Protein AF-A0A960F573-F1 (afdb_monomer)

Nearest PDB structures (foldseek):
  2ffm-assembly1_A  TM=6.853E-01  e=4.774E-02  Staphylococcus aureus subsp. aureus Mu50

Mean predicted aligned error: 16.48 Å

Solvent-accessible surface area (backbone atoms only — not comparable to full-atom values): 8176 Å² total; per-residue (Å²): 113,52,46,59,88,40,79,45,79,37,73,46,42,84,70,31,66,68,89,47,63,46,23,48,50,44,23,54,48,41,69,70,50,45,39,52,33,38,37,37,45,28,84,47,76,48,73,42,61,31,92,91,46,68,78,76,63,53,69,56,58,59,47,67,72,40,74,66,73,41,94,91,45,76,77,83,80,75,81,75,80,74,71,77,77,72,78,85,76,76,93,78,92,77,91,75,98,69,91,70,82,49,73,63,65,74,73,44,62,67,74,58,54,52,52,51,52,54,50,51,52,53,48,44,76,75,65,70,122

pLDDT: mean 81.36, std 17.57, range [32.22, 97.38]

Secondary structure (DSSP, 8-state):
--STT-EEEESSGGG--SS-HHHHHHHHHHHHSSEEEEEEETTEEEEEEPTT---TTHHHHHHHT-GGGSTTPPPP------------PPP------S-PPPHHHHHS-HHHHHHHHHHHHHHHHHH--

Structure (mmCIF, N/CA/C/O backbone):
data_AF-A0A960F573-F1
#
_entry.id   AF-A0A960F573-F1
#
loop_
_atom_site.group_PDB
_atom_site.id
_atom_site.type_symbol
_atom_site.label_atom_id
_atom_site.label_alt_id
_atom_site.label_comp_id
_atom_site.label_asym_id
_atom_site.label_entity_id
_atom_site.label_seq_id
_atom_site.pdbx_PDB_ins_code
_atom_site.Cartn_x
_atom_site.Cartn_y
_atom_site.Cartn_z
_atom_site.occupancy
_atom_site.B_iso_or_equiv
_atom_site.auth_seq_id
_atom_site.auth_comp_id
_atom_site.auth_asym_id
_atom_site.auth_atom_id
_atom_site.pdbx_PDB_model_num
ATOM 1 N N . ASN A 1 1 ? 8.121 -3.318 -7.098 1.00 70.00 1 ASN A N 1
ATOM 2 C CA . ASN A 1 1 ? 8.491 -2.446 -5.964 1.00 70.00 1 ASN A CA 1
ATOM 3 C C . ASN A 1 1 ? 7.384 -1.406 -5.821 1.00 70.00 1 ASN A C 1
ATOM 5 O O . ASN A 1 1 ? 6.978 -0.878 -6.851 1.00 70.00 1 ASN A O 1
ATOM 9 N N . LEU A 1 2 ? 6.833 -1.203 -4.617 1.00 83.12 2 LEU A N 1
ATOM 10 C CA . LEU A 1 2 ? 5.636 -0.373 -4.405 1.00 83.12 2 LEU A CA 1
ATOM 11 C C . LEU A 1 2 ? 5.914 1.125 -4.579 1.00 83.12 2 LEU A C 1
ATOM 13 O O . LEU A 1 2 ? 5.086 1.812 -5.174 1.00 83.12 2 LEU A O 1
ATOM 17 N N . THR A 1 3 ? 7.068 1.610 -4.111 1.00 88.00 3 THR A N 1
ATOM 18 C CA . THR A 1 3 ? 7.445 3.041 -4.164 1.00 88.00 3 THR A CA 1
ATOM 19 C C . THR A 1 3 ? 8.817 3.294 -4.804 1.00 88.00 3 THR A C 1
ATOM 21 O O . THR A 1 3 ? 9.261 4.437 -4.920 1.00 88.00 3 THR A O 1
ATOM 24 N N . GLY A 1 4 ? 9.523 2.245 -5.241 1.00 87.06 4 GLY A N 1
ATOM 25 C CA . GLY A 1 4 ? 10.882 2.375 -5.769 1.00 87.06 4 GLY A CA 1
ATOM 26 C C . GLY A 1 4 ? 11.868 2.711 -4.648 1.00 87.06 4 GLY A C 1
ATOM 27 O O . GLY A 1 4 ? 12.142 1.858 -3.804 1.00 87.06 4 GLY A O 1
ATOM 28 N N . MET A 1 5 ? 12.392 3.941 -4.660 1.00 86.31 5 MET A N 1
ATOM 29 C CA . MET A 1 5 ? 13.227 4.516 -3.589 1.00 86.31 5 MET A CA 1
ATOM 30 C C . MET A 1 5 ? 12.490 5.591 -2.769 1.00 86.31 5 MET A C 1
ATOM 32 O O . MET A 1 5 ? 13.091 6.227 -1.909 1.00 86.31 5 MET A O 1
ATOM 36 N N . GLY A 1 6 ? 11.209 5.840 -3.056 1.00 87.31 6 GLY A N 1
ATOM 37 C CA . GLY A 1 6 ? 10.418 6.858 -2.370 1.00 87.31 6 GLY A CA 1
ATOM 38 C C . GLY A 1 6 ? 9.887 6.387 -1.017 1.00 87.31 6 GLY A C 1
ATOM 39 O O . GLY A 1 6 ? 9.554 5.213 -0.846 1.00 87.31 6 GLY A O 1
ATOM 40 N N . HIS A 1 7 ? 9.765 7.326 -0.081 1.00 93.38 7 HIS A N 1
ATOM 41 C CA . HIS A 1 7 ? 8.973 7.168 1.135 1.00 93.38 7 HIS A CA 1
ATOM 42 C C . HIS A 1 7 ? 7.599 7.788 0.911 1.00 93.38 7 HIS A C 1
ATOM 44 O O . HIS A 1 7 ? 7.504 8.962 0.552 1.00 93.38 7 HIS A O 1
ATOM 50 N N . GLU A 1 8 ? 6.543 7.017 1.133 1.00 95.75 8 GLU A N 1
ATOM 51 C CA . GLU A 1 8 ? 5.170 7.503 1.027 1.00 95.75 8 GLU A CA 1
ATOM 52 C C . GLU A 1 8 ? 4.438 7.292 2.348 1.00 95.75 8 GLU A C 1
ATOM 54 O O . GLU A 1 8 ? 4.457 6.193 2.896 1.00 95.75 8 GLU A O 1
ATOM 59 N N . LEU A 1 9 ? 3.806 8.347 2.859 1.00 96.75 9 LEU A N 1
ATOM 60 C CA . LEU A 1 9 ? 3.051 8.344 4.108 1.00 96.75 9 LEU A CA 1
ATOM 61 C C . LEU A 1 9 ? 1.626 8.812 3.828 1.00 96.75 9 LEU A C 1
ATOM 63 O O . LEU A 1 9 ? 1.444 9.901 3.289 1.00 96.75 9 LEU A O 1
ATOM 67 N N . PHE A 1 10 ? 0.645 8.014 4.236 1.00 97.38 10 PHE A N 1
ATOM 68 C CA . PHE A 1 10 ? -0.774 8.291 4.054 1.00 97.38 10 PHE A CA 1
ATOM 69 C C . PHE A 1 10 ? -1.482 8.273 5.403 1.00 97.38 10 PHE A C 1
ATOM 71 O O . PHE A 1 10 ? -1.431 7.268 6.113 1.00 97.38 10 PHE A O 1
ATOM 78 N N . ARG A 1 11 ? -2.160 9.371 5.738 1.00 97.25 11 ARG A N 1
ATOM 79 C CA . ARG A 1 11 ? -3.000 9.496 6.943 1.00 97.25 11 ARG A CA 1
ATOM 80 C C . ARG A 1 11 ? -4.491 9.398 6.641 1.00 97.25 11 ARG A C 1
ATOM 82 O O . ARG A 1 11 ? -5.312 9.356 7.547 1.00 97.25 11 ARG A O 1
ATOM 89 N N . SER A 1 12 ? -4.857 9.401 5.363 1.00 96.69 12 SER A N 1
ATOM 90 C CA . SER A 1 12 ? -6.239 9.236 4.927 1.00 96.69 12 SER A CA 1
ATOM 91 C C . SER A 1 12 ? -6.314 8.670 3.511 1.00 96.69 12 SER A C 1
ATOM 93 O O . SER A 1 12 ? -5.404 8.847 2.699 1.00 96.69 12 SER A O 1
ATOM 95 N N . ALA A 1 13 ? -7.431 8.016 3.189 1.00 95.06 13 ALA A N 1
ATOM 96 C CA . ALA A 1 13 ? -7.698 7.515 1.842 1.00 95.06 13 ALA A CA 1
ATOM 97 C C . ALA A 1 13 ? -7.707 8.636 0.781 1.00 95.06 13 ALA A C 1
ATOM 99 O O . ALA A 1 13 ? -7.354 8.402 -0.373 1.00 95.06 13 ALA A O 1
ATOM 100 N N . ALA A 1 14 ? -8.052 9.867 1.178 1.00 95.62 14 ALA A N 1
ATOM 101 C CA . ALA A 1 14 ? -8.069 11.034 0.298 1.00 95.62 14 ALA A CA 1
ATOM 102 C C . ALA A 1 14 ? -6.664 11.466 -0.165 1.00 95.62 14 ALA A C 1
ATOM 104 O O . ALA A 1 14 ? -6.525 12.006 -1.260 1.00 95.62 14 ALA A O 1
ATOM 105 N N . GLU A 1 15 ? -5.619 11.196 0.625 1.00 96.19 15 GLU A N 1
ATOM 106 C CA . GLU A 1 15 ? -4.220 11.442 0.238 1.00 96.19 15 GLU A CA 1
ATOM 107 C C . GLU A 1 15 ? -3.713 10.408 -0.783 1.00 96.19 15 GLU A C 1
ATOM 109 O O . GLU A 1 15 ? -2.783 10.667 -1.551 1.00 96.19 15 GLU A O 1
ATOM 114 N N . ALA A 1 16 ? -4.340 9.232 -0.832 1.00 95.00 16 ALA A N 1
ATOM 115 C CA . ALA A 1 16 ? -3.955 8.111 -1.679 1.00 95.00 16 ALA A CA 1
ATOM 116 C C . ALA A 1 16 ? -4.506 8.244 -3.116 1.00 95.00 16 ALA A C 1
ATOM 118 O O . ALA A 1 16 ? -5.334 7.459 -3.592 1.00 95.00 16 ALA A O 1
ATOM 119 N N . ILE A 1 17 ? -4.020 9.266 -3.827 1.00 93.25 17 ILE A N 1
ATOM 120 C CA . ILE A 1 17 ? -4.502 9.664 -5.156 1.00 93.25 17 ILE A CA 1
ATOM 121 C C . ILE A 1 17 ? -3.805 8.879 -6.280 1.00 93.25 17 ILE A C 1
ATOM 123 O O . ILE A 1 17 ? -2.583 8.697 -6.300 1.00 93.25 17 ILE A O 1
ATOM 127 N N . GLY A 1 18 ? -4.599 8.494 -7.283 1.00 90.62 18 GLY A N 1
ATOM 128 C CA . GLY A 1 18 ? -4.123 7.925 -8.543 1.00 90.62 18 GLY A CA 1
ATOM 129 C C . GLY A 1 18 ? -4.003 6.393 -8.549 1.00 90.62 18 GLY A C 1
ATOM 130 O O . GLY A 1 18 ? -4.405 5.722 -7.597 1.00 90.62 18 GLY A O 1
ATOM 131 N N . PRO A 1 19 ? -3.478 5.819 -9.649 1.00 90.19 19 PRO A N 1
ATOM 132 C CA . PRO A 1 19 ? -3.460 4.372 -9.877 1.00 90.19 19 PRO A CA 1
ATOM 133 C C . PRO A 1 19 ? -2.196 3.668 -9.355 1.00 90.19 19 PRO A C 1
ATOM 135 O O . PRO A 1 19 ? -2.025 2.471 -9.580 1.00 90.19 19 PRO A O 1
ATOM 138 N N . ARG A 1 20 ? -1.279 4.392 -8.701 1.00 90.19 20 ARG A N 1
ATOM 139 C CA . ARG A 1 20 ? 0.002 3.835 -8.239 1.00 90.19 20 ARG A CA 1
ATOM 140 C C . ARG A 1 20 ? -0.245 2.702 -7.229 1.00 90.19 20 ARG A C 1
ATOM 142 O O . ARG A 1 20 ? -1.109 2.870 -6.367 1.00 90.19 20 ARG A O 1
ATOM 149 N N . PRO A 1 21 ? 0.513 1.589 -7.270 1.00 89.94 21 PRO A N 1
ATOM 150 C CA . PRO A 1 21 ? 0.296 0.456 -6.365 1.00 89.94 21 PRO A CA 1
ATOM 151 C C . PRO A 1 21 ? 0.296 0.837 -4.879 1.00 89.94 21 PRO A C 1
ATOM 153 O O . PRO A 1 21 ? -0.576 0.384 -4.144 1.00 89.94 21 PRO A O 1
ATOM 156 N N . ALA A 1 22 ? 1.211 1.720 -4.459 1.00 93.44 22 ALA A N 1
ATOM 157 C CA . ALA A 1 22 ? 1.266 2.247 -3.094 1.00 93.44 22 ALA A CA 1
ATOM 158 C C . ALA A 1 22 ? -0.023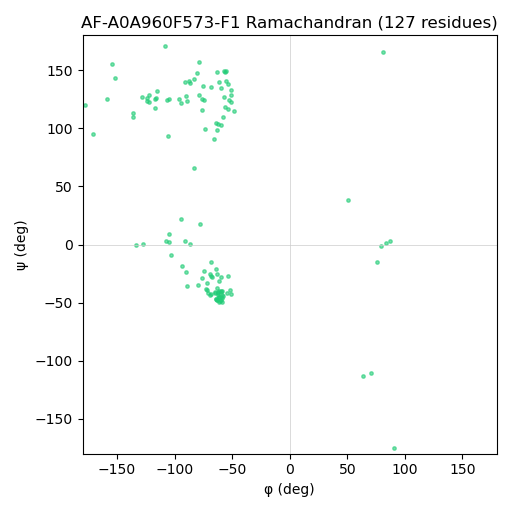 2.985 -2.692 1.00 93.44 22 ALA A C 1
ATOM 160 O O . ALA A 1 22 ? -0.597 2.689 -1.649 1.00 93.44 22 ALA A O 1
ATOM 161 N N . ALA A 1 23 ? -0.524 3.878 -3.554 1.00 94.69 23 ALA A N 1
ATOM 162 C CA . ALA A 1 23 ? -1.772 4.604 -3.320 1.00 94.69 23 ALA A CA 1
ATOM 163 C C . ALA A 1 23 ? -2.988 3.661 -3.294 1.00 94.69 23 ALA A C 1
ATOM 165 O O . ALA A 1 23 ? -3.852 3.785 -2.433 1.00 94.69 23 ALA A O 1
ATOM 166 N N . LYS A 1 24 ? -3.047 2.672 -4.195 1.00 93.06 24 LYS A N 1
ATOM 167 C CA . LYS A 1 24 ? -4.126 1.674 -4.190 1.00 93.06 24 LYS A CA 1
ATOM 168 C C . LYS A 1 24 ? -4.146 0.882 -2.879 1.00 93.06 24 LYS A C 1
ATOM 170 O O . LYS A 1 24 ? -5.204 0.778 -2.269 1.00 93.06 24 LYS A O 1
ATOM 175 N N . LEU A 1 25 ? -2.993 0.369 -2.444 1.00 93.19 25 LEU A N 1
ATOM 176 C CA . LEU A 1 25 ? -2.868 -0.378 -1.190 1.00 93.19 25 L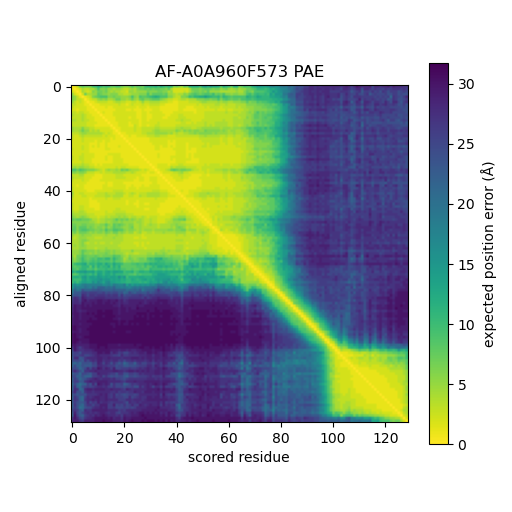EU A CA 1
ATOM 177 C C . LEU A 1 25 ? -3.239 0.483 0.024 1.00 93.19 25 LEU A C 1
ATOM 179 O O . LEU A 1 25 ? -4.042 0.055 0.847 1.00 93.19 25 LEU A O 1
ATOM 183 N N . ALA A 1 26 ? -2.679 1.694 0.122 1.00 95.38 26 ALA A N 1
ATOM 184 C CA . ALA A 1 26 ? -2.949 2.603 1.232 1.00 95.38 26 ALA A CA 1
ATOM 185 C C . ALA A 1 26 ? -4.439 2.944 1.330 1.00 95.38 26 ALA A C 1
ATOM 187 O O . ALA A 1 26 ? -5.005 2.883 2.418 1.00 95.38 26 ALA A O 1
ATOM 188 N N . ARG A 1 27 ? -5.094 3.219 0.194 1.00 95.12 27 ARG A N 1
ATOM 189 C CA . ARG A 1 27 ? -6.539 3.454 0.147 1.00 95.12 27 ARG A CA 1
ATOM 190 C C . ARG A 1 27 ? -7.323 2.252 0.667 1.00 95.12 27 ARG A C 1
ATOM 192 O O . ARG A 1 27 ? -8.148 2.426 1.551 1.00 95.12 27 ARG A O 1
ATOM 199 N N . THR A 1 28 ? -7.023 1.046 0.186 1.00 93.31 28 THR A N 1
ATOM 200 C CA . THR A 1 28 ? -7.703 -0.175 0.641 1.00 93.31 28 THR A CA 1
ATOM 201 C C . THR A 1 28 ? -7.572 -0.388 2.151 1.00 93.31 28 THR A C 1
ATOM 203 O O . THR A 1 28 ? -8.567 -0.692 2.800 1.00 93.31 28 THR A O 1
ATOM 206 N N . LEU A 1 29 ? -6.377 -0.205 2.720 1.00 93.94 29 LEU A N 1
ATOM 207 C CA . LEU A 1 29 ? -6.152 -0.386 4.159 1.00 93.94 29 LEU A CA 1
ATOM 208 C C . LEU A 1 29 ? -6.861 0.684 5.003 1.00 93.94 29 LEU A C 1
ATOM 210 O O . LEU A 1 29 ? -7.465 0.359 6.018 1.00 93.94 29 LEU A O 1
ATOM 214 N N . LEU A 1 30 ? -6.815 1.947 4.574 1.00 94.56 30 LEU A N 1
ATOM 215 C CA . LEU A 1 30 ? -7.436 3.060 5.300 1.00 94.56 30 LEU A CA 1
ATOM 216 C C . LEU A 1 30 ? -8.974 3.027 5.203 1.00 94.56 30 LEU A C 1
ATOM 218 O O . LEU A 1 30 ? -9.651 3.394 6.158 1.00 94.56 30 LEU A O 1
ATOM 222 N N . GLU A 1 31 ? -9.539 2.561 4.083 1.00 92.94 31 GLU A N 1
ATOM 223 C CA . GLU A 1 31 ? -10.993 2.398 3.900 1.00 92.94 31 GLU A CA 1
ATOM 224 C C . GLU A 1 31 ? -11.561 1.171 4.624 1.00 92.94 31 GLU A C 1
ATOM 226 O O . GLU A 1 31 ? -12.719 1.197 5.039 1.00 92.94 31 GLU A O 1
ATOM 231 N N . ALA A 1 32 ? -10.764 0.111 4.805 1.00 88.88 32 ALA A N 1
ATOM 232 C CA . ALA A 1 32 ? -11.169 -1.072 5.568 1.00 88.88 32 ALA A CA 1
ATOM 233 C C . ALA A 1 32 ? -11.428 -0.761 7.057 1.00 88.88 32 ALA A C 1
ATOM 235 O O . ALA A 1 32 ? -12.160 -1.496 7.720 1.00 88.88 32 ALA A O 1
ATOM 236 N N . GLY A 1 33 ? -10.871 0.346 7.563 1.00 84.31 33 GLY A N 1
ATOM 237 C CA . GLY A 1 33 ? -10.945 0.741 8.966 1.00 84.31 33 GLY A CA 1
ATOM 238 C C . GLY A 1 33 ? -9.919 0.011 9.839 1.00 84.31 33 GLY A C 1
ATOM 239 O O . GLY A 1 33 ? -9.290 -0.957 9.424 1.00 84.31 33 GLY A O 1
ATOM 240 N N . GLY A 1 34 ? -9.707 0.511 11.059 1.00 90.56 34 GLY A N 1
ATOM 241 C CA . GLY A 1 34 ? -8.739 -0.065 12.005 1.00 90.56 34 GLY A CA 1
ATOM 242 C C . GLY A 1 34 ? -7.274 0.309 11.747 1.00 90.56 34 GLY A C 1
ATOM 243 O O . GLY A 1 34 ? -6.409 -0.061 12.537 1.00 90.56 34 GLY A O 1
ATOM 244 N N . VAL A 1 35 ? -6.994 1.082 10.696 1.00 94.94 35 VAL A N 1
ATOM 245 C CA . VAL A 1 35 ? -5.671 1.622 10.361 1.00 94.94 35 VAL A CA 1
ATOM 246 C C . VAL A 1 35 ? -5.711 3.146 10.429 1.00 94.94 35 VAL A C 1
ATOM 248 O O . VAL A 1 35 ? -6.512 3.766 9.733 1.00 94.94 35 VAL A O 1
ATOM 251 N N . ASP A 1 36 ? -4.818 3.743 11.216 1.00 95.81 36 ASP A N 1
ATOM 252 C CA . ASP A 1 36 ? -4.686 5.198 11.341 1.00 95.81 36 ASP A CA 1
ATOM 253 C C . ASP A 1 36 ? -3.718 5.771 10.301 1.00 95.81 36 ASP A C 1
ATOM 255 O O . ASP A 1 36 ? -3.888 6.891 9.819 1.00 95.81 36 ASP A O 1
ATOM 259 N N . THR A 1 37 ? -2.648 5.046 9.966 1.00 97.19 37 THR A N 1
ATOM 260 C CA . THR A 1 37 ? -1.612 5.540 9.049 1.00 97.19 37 THR A CA 1
ATOM 261 C C . THR A 1 37 ? -0.922 4.394 8.313 1.00 97.19 37 THR A C 1
ATOM 263 O O . THR A 1 37 ? -0.660 3.334 8.880 1.00 97.19 37 THR A O 1
ATOM 266 N N . VAL A 1 38 ? -0.578 4.621 7.042 1.00 96.81 38 VAL A N 1
ATOM 267 C CA . VAL A 1 38 ? 0.193 3.683 6.213 1.00 96.81 38 VAL A CA 1
ATOM 268 C C . VAL A 1 38 ? 1.459 4.370 5.717 1.00 96.81 38 VAL A C 1
ATOM 270 O O . VAL A 1 38 ? 1.393 5.388 5.030 1.00 96.81 38 VAL A O 1
ATOM 273 N N . HIS A 1 39 ? 2.618 3.796 6.030 1.00 97.19 39 HIS A N 1
ATOM 274 C CA . HIS A 1 39 ? 3.915 4.224 5.513 1.00 97.19 39 HIS A CA 1
ATOM 275 C C . HIS A 1 39 ? 4.519 3.124 4.641 1.00 97.19 39 HIS A C 1
ATOM 277 O O . HIS A 1 39 ? 4.552 1.958 5.032 1.00 97.19 39 HIS A O 1
ATOM 283 N N . ILE A 1 40 ? 4.998 3.486 3.453 1.00 95.81 40 ILE A N 1
ATOM 284 C CA . ILE A 1 40 ? 5.550 2.542 2.483 1.00 95.81 40 ILE A CA 1
ATOM 285 C C . ILE A 1 40 ? 6.925 3.024 2.033 1.00 95.81 40 ILE A C 1
ATOM 287 O O . ILE A 1 40 ? 7.084 4.153 1.564 1.00 95.81 40 ILE A O 1
ATOM 291 N N . TYR A 1 41 ? 7.911 2.135 2.147 1.00 94.38 41 TYR A N 1
ATOM 292 C CA . TYR A 1 41 ? 9.260 2.333 1.632 1.00 94.38 41 TYR A CA 1
ATOM 293 C C . TYR A 1 41 ? 9.752 1.066 0.933 1.00 94.38 41 TYR A C 1
ATOM 295 O O . TYR A 1 41 ? 9.954 0.015 1.549 1.00 94.38 41 TYR A O 1
ATOM 303 N N . GLY A 1 42 ? 9.936 1.150 -0.383 1.00 91.25 42 GLY A N 1
ATOM 304 C CA . GLY A 1 42 ? 10.310 0.008 -1.202 1.00 91.25 42 GLY A CA 1
ATOM 305 C C . GLY A 1 42 ? 9.218 -1.067 -1.187 1.00 91.25 42 GLY A C 1
ATOM 306 O O . GLY A 1 42 ? 8.112 -0.861 -1.684 1.00 91.25 42 GLY A O 1
ATOM 307 N N . ASN A 1 43 ? 9.531 -2.224 -0.601 1.00 89.44 43 ASN A N 1
ATOM 308 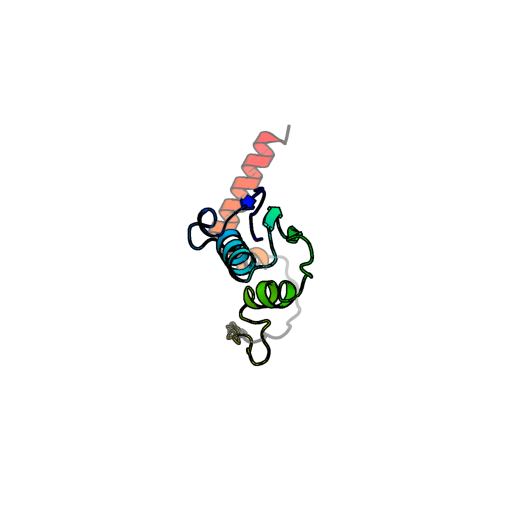C CA . ASN A 1 43 ? 8.574 -3.316 -0.375 1.00 89.44 43 ASN A CA 1
ATOM 309 C C . ASN A 1 43 ? 8.122 -3.421 1.094 1.00 89.44 43 ASN A C 1
ATOM 311 O O . ASN A 1 43 ? 7.380 -4.339 1.434 1.00 89.44 43 ASN A O 1
ATOM 315 N N . MET A 1 44 ? 8.588 -2.527 1.969 1.00 92.38 44 MET A N 1
ATOM 316 C CA . MET A 1 44 ? 8.227 -2.523 3.381 1.00 92.38 44 MET A CA 1
ATOM 317 C C . MET A 1 44 ? 6.990 -1.657 3.594 1.00 92.38 44 MET A C 1
ATOM 319 O O . MET A 1 44 ? 6.950 -0.504 3.161 1.00 92.38 44 MET A O 1
ATOM 323 N N . ILE A 1 45 ? 5.994 -2.231 4.262 1.00 93.81 45 ILE A N 1
ATOM 324 C CA . ILE A 1 45 ? 4.737 -1.570 4.604 1.00 93.81 45 ILE A CA 1
ATOM 325 C C . ILE A 1 45 ? 4.664 -1.527 6.127 1.00 93.81 45 ILE A C 1
ATOM 327 O O . ILE A 1 45 ? 4.652 -2.569 6.782 1.00 93.81 45 ILE A O 1
ATOM 331 N N . THR A 1 46 ? 4.636 -0.325 6.687 1.00 95.31 46 THR A N 1
ATOM 332 C CA . THR A 1 46 ? 4.401 -0.090 8.110 1.00 95.31 46 THR A CA 1
ATOM 333 C C . THR A 1 46 ? 2.987 0.441 8.273 1.00 95.31 46 THR A C 1
ATOM 335 O O . THR A 1 46 ? 2.612 1.426 7.637 1.00 95.31 46 THR A O 1
ATOM 338 N N . VAL A 1 47 ? 2.209 -0.228 9.115 1.00 95.44 47 VAL A N 1
ATOM 339 C CA . VAL A 1 47 ? 0.815 0.109 9.391 1.00 95.44 47 VAL A CA 1
ATOM 340 C C .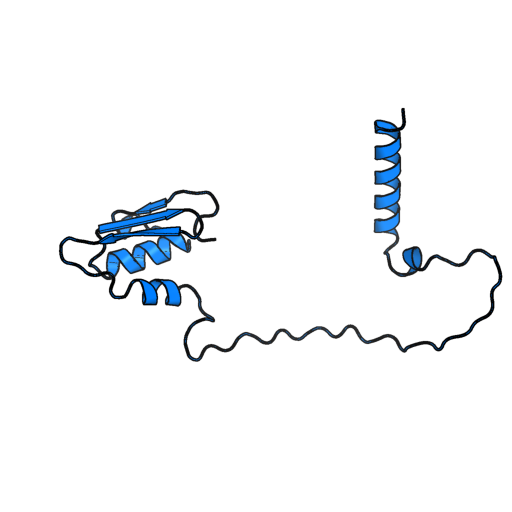 VAL A 1 47 ? 0.714 0.504 10.854 1.00 95.44 47 VAL A C 1
ATOM 342 O O . VAL A 1 47 ? 1.151 -0.256 11.717 1.00 95.44 47 VAL A O 1
ATOM 345 N N . ASP A 1 48 ? 0.160 1.683 11.112 1.00 95.94 48 ASP A N 1
ATOM 346 C CA . ASP A 1 48 ? -0.242 2.091 12.452 1.00 95.94 48 ASP A CA 1
ATOM 347 C C . ASP A 1 48 ? -1.720 1.754 12.641 1.00 95.94 48 ASP A C 1
ATOM 349 O O . ASP A 1 48 ? -2.561 2.165 11.836 1.00 95.94 48 ASP A O 1
ATOM 353 N N . LEU A 1 49 ? -2.021 0.948 13.655 1.00 95.75 49 LEU A N 1
ATOM 354 C CA . LEU A 1 49 ? -3.373 0.468 13.917 1.00 95.75 49 LEU A CA 1
ATOM 355 C C . LEU A 1 49 ? -4.092 1.429 14.856 1.00 95.75 49 LEU A C 1
ATOM 357 O O . LEU A 1 49 ? -3.535 1.869 15.862 1.00 95.75 49 LEU A O 1
ATOM 361 N N . ALA A 1 50 ? -5.366 1.669 14.569 1.00 94.00 50 ALA A N 1
ATOM 362 C CA . ALA A 1 50 ? -6.233 2.418 15.459 1.00 94.00 50 ALA A CA 1
ATOM 363 C C . ALA A 1 50 ? -6.288 1.758 16.842 1.00 94.00 50 ALA A C 1
ATOM 365 O O . ALA A 1 50 ? -6.203 0.535 16.995 1.00 94.00 50 ALA A O 1
ATOM 366 N N . LYS A 1 51 ? -6.473 2.567 17.887 1.00 94.44 51 LYS A N 1
ATOM 367 C CA . LYS A 1 51 ? -6.510 2.065 19.265 1.00 94.44 51 LYS A CA 1
ATOM 368 C C . LYS A 1 51 ? -7.577 0.976 19.438 1.00 94.44 51 LYS A C 1
ATOM 370 O O . LYS A 1 51 ? -8.770 1.244 19.328 1.00 94.44 51 LYS A O 1
ATOM 375 N N . GLY A 1 52 ? -7.136 -0.225 19.811 1.00 93.19 52 GLY A N 1
ATOM 376 C CA . GLY A 1 52 ? -8.014 -1.375 20.045 1.00 93.19 52 GLY A CA 1
ATOM 377 C C . GLY A 1 52 ? -8.385 -2.160 18.784 1.00 93.19 52 GLY A C 1
ATOM 378 O O . GLY A 1 52 ? -9.127 -3.131 18.900 1.00 93.19 52 GLY A O 1
ATOM 379 N N . ALA A 1 53 ? -7.872 -1.771 17.614 1.00 92.25 53 ALA A N 1
ATOM 380 C CA . ALA A 1 53 ? -7.937 -2.579 16.406 1.00 92.25 53 ALA A CA 1
ATOM 381 C C . ALA A 1 53 ? -6.867 -3.680 16.422 1.00 92.25 53 ALA A C 1
ATOM 383 O O . ALA A 1 53 ? -5.834 -3.568 17.090 1.00 92.25 53 ALA A O 1
ATOM 384 N N . ASP A 1 54 ? -7.118 -4.739 15.659 1.00 88.88 54 ASP A N 1
ATOM 385 C CA . ASP A 1 54 ? -6.129 -5.759 15.334 1.00 88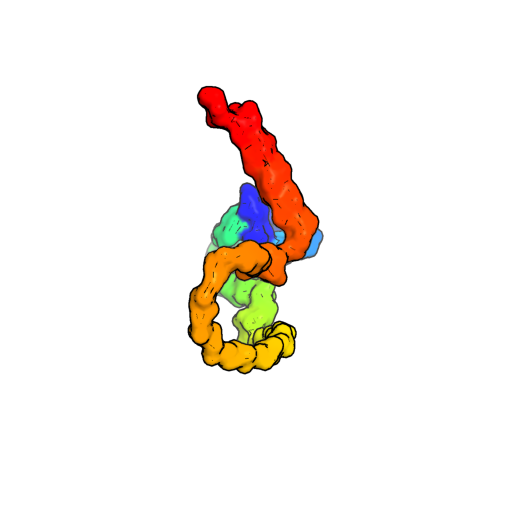.88 54 ASP A CA 1
ATOM 386 C C . ASP A 1 54 ? -5.694 -5.645 13.864 1.00 88.88 54 ASP A C 1
ATOM 388 O O . ASP A 1 54 ? -6.245 -4.872 13.082 1.00 88.88 54 ASP A O 1
ATOM 392 N N . GLY A 1 55 ? -4.654 -6.391 13.491 1.00 84.88 55 GLY A N 1
ATOM 393 C CA . GLY A 1 55 ? -4.130 -6.411 12.122 1.00 84.88 55 GLY A CA 1
ATOM 394 C C . GLY A 1 55 ? -4.952 -7.257 11.140 1.00 84.88 55 GLY A C 1
ATOM 395 O O . GLY A 1 55 ? -4.420 -7.661 10.102 1.00 84.88 55 GLY A O 1
ATOM 396 N N . GLY A 1 56 ? -6.201 -7.598 11.470 1.00 86.88 56 GLY A N 1
ATOM 397 C CA . GLY A 1 56 ? -7.087 -8.395 10.631 1.00 86.88 56 GLY A CA 1
ATOM 398 C C . GLY A 1 56 ? -7.271 -7.788 9.238 1.00 86.88 56 GLY A C 1
ATOM 399 O O . GLY A 1 56 ? -7.335 -6.575 9.064 1.00 86.88 56 GLY A O 1
ATOM 400 N N . GLY A 1 57 ? -7.304 -8.633 8.205 1.00 82.81 57 GLY A N 1
ATOM 401 C CA . GLY A 1 57 ? -7.526 -8.208 6.815 1.00 82.81 57 GLY A CA 1
ATOM 402 C C . GLY A 1 57 ? -6.331 -7.546 6.111 1.00 82.81 57 GLY A C 1
ATOM 403 O O . GLY A 1 57 ? -6.309 -7.512 4.880 1.00 82.81 57 GLY A O 1
ATOM 404 N N . VAL A 1 58 ? -5.286 -7.109 6.831 1.00 88.06 58 VAL A N 1
ATOM 405 C CA . VAL A 1 58 ? -4.081 -6.502 6.221 1.00 88.06 58 VAL A CA 1
ATOM 406 C C . VAL A 1 58 ? -3.392 -7.476 5.262 1.00 88.06 58 VAL A C 1
ATOM 408 O O . VAL A 1 58 ? -3.035 -7.114 4.139 1.00 88.06 58 VAL A O 1
ATOM 411 N N . ALA A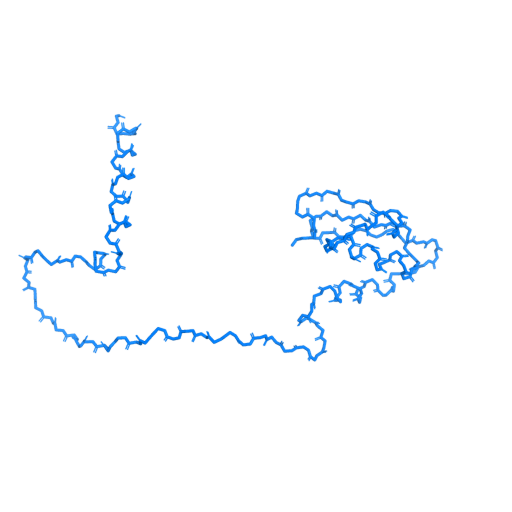 1 59 ? -3.234 -8.734 5.677 1.00 86.12 59 ALA A N 1
ATOM 412 C CA . ALA A 1 59 ? -2.605 -9.764 4.853 1.00 86.12 59 ALA A CA 1
ATOM 413 C C . ALA A 1 59 ? -3.406 -10.053 3.572 1.00 86.12 59 ALA A C 1
ATOM 415 O O . ALA A 1 59 ? -2.820 -10.257 2.507 1.00 86.12 59 ALA A O 1
ATOM 416 N N . ASP A 1 60 ? -4.735 -10.036 3.665 1.00 85.56 60 ASP A N 1
ATOM 417 C CA . ASP A 1 60 ? -5.617 -10.290 2.529 1.00 85.56 60 ASP A CA 1
ATOM 418 C C . ASP A 1 60 ? -5.578 -9.124 1.533 1.00 85.56 60 ASP A C 1
ATOM 420 O O . ASP A 1 60 ? -5.433 -9.357 0.334 1.00 85.56 60 ASP A O 1
ATOM 424 N N . ALA A 1 61 ? -5.570 -7.876 2.016 1.00 86.12 61 ALA A N 1
ATOM 425 C CA . ALA A 1 61 ? -5.415 -6.687 1.177 1.00 86.12 61 ALA A CA 1
ATOM 426 C C . ALA A 1 61 ? -4.083 -6.676 0.400 1.00 86.12 61 ALA A C 1
ATOM 428 O O . ALA A 1 61 ? -4.047 -6.316 -0.778 1.00 86.12 61 ALA A O 1
ATOM 429 N N . ILE A 1 62 ? -2.984 -7.107 1.034 1.00 86.06 62 ILE A N 1
ATOM 430 C CA . ILE A 1 62 ? -1.676 -7.226 0.372 1.00 86.06 62 ILE A CA 1
ATOM 431 C C . ILE A 1 62 ? -1.691 -8.358 -0.660 1.00 86.06 62 ILE A C 1
ATOM 433 O O . ILE A 1 62 ? -1.188 -8.173 -1.770 1.00 86.06 62 ILE A O 1
ATOM 437 N N . ARG A 1 63 ? -2.278 -9.517 -0.329 1.00 83.56 63 ARG A N 1
ATOM 438 C CA . ARG A 1 63 ? -2.413 -10.644 -1.268 1.00 83.56 63 ARG A CA 1
ATOM 439 C C . ARG A 1 63 ? -3.200 -10.230 -2.507 1.00 83.56 63 ARG A C 1
ATOM 441 O O . ARG A 1 63 ? -2.817 -10.562 -3.625 1.00 83.56 63 ARG A O 1
ATOM 448 N N . ASP A 1 64 ? -4.240 -9.433 -2.308 1.00 82.00 64 ASP A N 1
ATOM 449 C CA . ASP A 1 64 ? -5.122 -8.961 -3.365 1.00 82.00 64 ASP A CA 1
ATOM 450 C C . ASP A 1 64 ? -4.481 -7.977 -4.346 1.00 82.00 64 ASP A C 1
ATOM 452 O O . ASP A 1 64 ? -4.998 -7.786 -5.452 1.00 82.00 64 ASP A O 1
ATOM 456 N N . LEU A 1 65 ? -3.324 -7.412 -3.996 1.00 80.75 65 LEU A N 1
ATOM 457 C CA . LEU A 1 65 ? -2.506 -6.633 -4.919 1.00 80.75 65 LEU A CA 1
ATOM 458 C C . LEU A 1 65 ? -1.871 -7.502 -6.019 1.00 80.75 65 LEU A C 1
ATOM 460 O O . LEU A 1 65 ? -1.574 -6.997 -7.102 1.00 80.75 65 LEU A O 1
ATOM 464 N N . TYR A 1 66 ? -1.665 -8.795 -5.757 1.00 76.88 66 TYR A N 1
ATOM 465 C CA . TYR A 1 66 ? -0.961 -9.713 -6.644 1.00 76.88 66 TYR A CA 1
ATOM 466 C C . TYR A 1 66 ? -1.939 -10.667 -7.334 1.00 76.88 66 TYR A C 1
ATOM 468 O O . TYR A 1 66 ? -2.264 -11.738 -6.827 1.00 76.88 66 TYR A O 1
ATOM 476 N N . GLN A 1 67 ? -2.380 -10.282 -8.536 1.00 72.25 67 GLN A N 1
ATOM 477 C CA . GLN A 1 67 ? -3.464 -10.955 -9.263 1.00 72.25 67 GLN A CA 1
ATOM 478 C C . GLN A 1 67 ? -3.290 -12.478 -9.405 1.00 72.25 67 GLN A C 1
ATOM 480 O O . GLN A 1 67 ? -4.261 -13.202 -9.248 1.00 72.25 67 GLN A O 1
ATOM 485 N N . TYR A 1 68 ? -2.069 -12.970 -9.641 1.00 74.75 68 TYR A N 1
ATOM 486 C CA . TYR A 1 68 ? -1.791 -14.397 -9.873 1.00 74.75 68 TYR A CA 1
ATOM 487 C C . TYR A 1 68 ? -1.558 -15.221 -8.601 1.00 74.75 68 TYR A C 1
ATOM 489 O O . TYR A 1 68 ? -1.313 -16.416 -8.682 1.00 74.75 68 TYR A O 1
ATOM 497 N N . TRP A 1 69 ? -1.628 -14.596 -7.425 1.00 71.31 69 TRP A N 1
ATOM 498 C CA . TRP A 1 69 ? -1.414 -15.258 -6.134 1.00 71.31 69 TRP A CA 1
ATOM 499 C C . TRP A 1 69 ? -2.722 -15.503 -5.376 1.00 71.31 69 TRP A C 1
ATOM 501 O O . TRP A 1 69 ? -2.714 -15.890 -4.205 1.00 71.31 69 TRP A O 1
ATOM 511 N N . LYS A 1 70 ? -3.859 -15.276 -6.041 1.00 72.19 70 LYS A N 1
ATOM 512 C CA . LYS A 1 70 ? -5.176 -15.625 -5.516 1.00 72.19 70 LYS A CA 1
ATOM 513 C C . LYS A 1 70 ? -5.480 -17.102 -5.784 1.00 72.19 70 LYS A C 1
ATOM 515 O O . LYS A 1 70 ? -5.160 -17.593 -6.868 1.00 72.19 70 LYS A O 1
ATOM 520 N N . PRO A 1 71 ? -6.135 -17.807 -4.845 1.00 79.25 71 PRO A N 1
ATOM 521 C CA . PRO A 1 71 ? -6.648 -19.146 -5.107 1.00 79.25 71 PRO A CA 1
ATOM 522 C C . PRO A 1 71 ? -7.496 -19.169 -6.388 1.00 79.25 71 PRO A C 1
ATOM 524 O O . PRO A 1 71 ? -8.394 -18.344 -6.545 1.00 79.25 71 PRO A O 1
ATOM 527 N N . GLY A 1 72 ? -7.199 -20.099 -7.300 1.00 82.25 72 GLY A N 1
ATOM 528 C CA . GLY A 1 72 ? -7.927 -20.261 -8.564 1.00 82.25 72 GLY A CA 1
ATOM 529 C C . GLY A 1 72 ? -7.433 -19.413 -9.743 1.00 82.25 72 GLY A C 1
ATOM 530 O O . GLY A 1 72 ? -8.040 -19.481 -10.806 1.00 82.25 72 GLY A O 1
ATOM 531 N N . MET A 1 73 ? -6.354 -18.636 -9.594 1.00 80.19 73 MET A N 1
ATOM 532 C CA . MET A 1 73 ? -5.708 -17.963 -10.728 1.00 80.19 73 MET A CA 1
ATOM 533 C C . MET A 1 73 ? -4.627 -18.847 -11.355 1.00 80.19 73 MET A C 1
ATOM 535 O O . MET A 1 73 ? -3.680 -19.246 -10.681 1.00 80.19 73 MET A O 1
ATOM 539 N N . GLU A 1 74 ? -4.754 -19.118 -12.654 1.00 80.50 74 GLU A N 1
ATOM 540 C CA . GLU A 1 74 ? -3.720 -19.788 -13.446 1.00 80.50 74 GLU A CA 1
ATOM 541 C C . GLU A 1 74 ? -2.718 -18.768 -14.002 1.00 80.50 74 GLU A C 1
ATOM 543 O O . GLU A 1 74 ? -3.079 -17.659 -14.411 1.00 80.50 74 GLU A O 1
ATOM 548 N N . LEU A 1 75 ? -1.436 -19.142 -14.000 1.00 79.06 75 LEU A N 1
ATOM 549 C CA . LEU A 1 75 ? -0.397 -18.354 -14.653 1.00 79.06 75 LEU A CA 1
ATOM 550 C C . LEU A 1 75 ? -0.606 -18.425 -16.173 1.00 79.06 75 LEU A C 1
ATOM 552 O O . LEU A 1 75 ? -0.816 -19.523 -16.692 1.00 79.06 75 LEU A O 1
ATOM 556 N N . PRO A 1 76 ? -0.511 -17.300 -16.904 1.00 78.06 76 PRO A N 1
ATOM 557 C CA . PRO A 1 76 ? -0.522 -17.337 -18.356 1.00 78.06 76 PRO A CA 1
ATOM 558 C C . PRO A 1 76 ? 0.618 -18.231 -18.838 1.00 78.06 76 PRO A C 1
ATOM 560 O O . PRO A 1 76 ? 1.771 -18.038 -18.445 1.00 78.06 76 PRO A O 1
ATOM 563 N N . VAL A 1 77 ? 0.296 -19.206 -19.684 1.00 79.56 77 VAL A N 1
ATOM 564 C CA . VAL A 1 77 ? 1.310 -20.001 -20.372 1.00 79.56 77 VAL A CA 1
ATOM 565 C C . VAL A 1 77 ? 1.864 -19.123 -21.485 1.00 79.56 77 VAL A C 1
ATOM 567 O O . VAL A 1 77 ? 1.128 -18.710 -22.380 1.00 79.56 77 VAL A O 1
ATOM 570 N N . PHE A 1 78 ? 3.142 -18.776 -21.401 1.00 70.94 78 PHE A N 1
ATOM 571 C CA . PHE A 1 78 ? 3.822 -18.150 -22.524 1.00 70.94 78 PHE A CA 1
ATOM 572 C C . PHE A 1 78 ? 4.110 -19.256 -23.539 1.00 70.94 78 PHE A C 1
ATOM 574 O O . PHE A 1 78 ? 4.695 -20.276 -23.178 1.00 70.94 78 PHE A O 1
ATOM 581 N N . GLU A 1 79 ? 3.670 -19.088 -24.786 1.00 73.94 79 GLU A N 1
ATOM 582 C CA . GLU A 1 79 ? 4.159 -19.934 -25.873 1.00 73.94 79 GLU A CA 1
ATOM 583 C C . GLU A 1 79 ? 5.656 -19.658 -26.011 1.00 73.94 79 GLU A C 1
ATOM 585 O O . GLU A 1 79 ? 6.064 -18.595 -26.488 1.00 73.94 79 GLU A O 1
ATOM 590 N N . ASP A 1 80 ? 6.481 -20.594 -25.541 1.00 66.25 80 ASP A N 1
ATOM 591 C CA . ASP A 1 80 ? 7.895 -20.605 -25.877 1.00 66.25 80 ASP A CA 1
ATOM 592 C C . ASP A 1 80 ? 7.970 -20.675 -27.400 1.00 66.25 80 ASP A C 1
ATOM 594 O O . ASP A 1 80 ? 7.607 -21.683 -28.012 1.00 66.25 80 ASP A O 1
ATOM 598 N N . VAL A 1 81 ? 8.397 -19.580 -28.028 1.00 60.66 81 VAL A N 1
ATOM 599 C CA . VAL A 1 81 ? 8.681 -19.564 -29.458 1.00 60.66 81 VAL A CA 1
ATOM 600 C C . VAL A 1 81 ? 9.878 -20.490 -29.643 1.00 60.66 81 VAL A C 1
ATOM 602 O O . VAL A 1 81 ? 11.029 -20.085 -29.476 1.00 60.66 81 VAL A O 1
ATOM 605 N N . VAL A 1 82 ? 9.608 -21.771 -29.897 1.00 60.22 82 VAL A N 1
ATOM 606 C CA . VAL A 1 82 ? 10.626 -22.749 -30.257 1.00 60.22 82 VAL A CA 1
ATOM 607 C C . VAL A 1 82 ? 11.196 -22.252 -31.575 1.00 60.22 82 VAL A C 1
ATOM 609 O O . VAL A 1 82 ? 10.584 -22.417 -32.627 1.00 60.22 82 VAL A O 1
ATOM 612 N N . ALA A 1 83 ? 12.339 -21.567 -31.515 1.00 61.06 83 ALA A N 1
ATOM 613 C CA . ALA A 1 83 ? 13.120 -21.291 -32.704 1.00 61.06 83 ALA A CA 1
ATOM 614 C C . ALA A 1 83 ? 13.359 -22.645 -33.369 1.00 61.06 83 ALA A C 1
ATOM 616 O O . ALA A 1 83 ? 13.933 -23.538 -32.742 1.00 61.06 83 ALA A O 1
ATOM 617 N N . GLU A 1 84 ? 12.833 -22.808 -34.582 1.00 50.09 84 GLU A N 1
ATOM 618 C CA . GLU A 1 84 ? 12.921 -24.054 -35.326 1.00 50.09 84 GLU A CA 1
ATOM 619 C C . GLU A 1 84 ? 14.367 -24.545 -35.293 1.00 50.09 84 GLU A C 1
ATOM 621 O O . GLU A 1 84 ? 15.287 -23.855 -35.743 1.00 50.09 84 GLU A O 1
ATOM 626 N N . ALA A 1 85 ? 14.570 -25.695 -34.649 1.00 52.09 85 ALA A N 1
ATOM 627 C CA . ALA A 1 85 ? 15.881 -26.287 -34.499 1.00 52.09 85 ALA A CA 1
ATOM 628 C C . ALA A 1 85 ? 16.404 -26.601 -35.900 1.00 52.09 85 ALA A C 1
ATOM 630 O O . ALA A 1 85 ? 15.967 -27.559 -36.539 1.00 52.09 85 ALA A O 1
ATOM 631 N N . ALA A 1 86 ? 17.331 -25.769 -36.382 1.00 53.41 86 ALA A N 1
ATOM 632 C CA . ALA A 1 86 ? 18.084 -26.054 -37.588 1.00 53.41 86 ALA A CA 1
ATOM 633 C C . ALA A 1 86 ? 18.675 -27.470 -37.460 1.00 53.41 86 ALA A C 1
ATOM 635 O O . ALA A 1 86 ? 19.202 -27.814 -36.393 1.00 53.41 86 ALA A O 1
ATOM 636 N N . PRO A 1 87 ? 18.558 -28.313 -38.500 1.00 40.16 87 PRO A N 1
ATOM 637 C CA . PRO A 1 87 ? 18.896 -29.720 -38.390 1.00 40.16 87 PRO A CA 1
ATOM 638 C C . PRO A 1 87 ? 20.363 -29.871 -37.988 1.00 40.16 87 PRO A C 1
ATOM 640 O O . PRO A 1 87 ? 21.247 -29.201 -38.527 1.00 40.16 87 PRO A O 1
ATOM 643 N N . ALA A 1 88 ? 20.608 -30.760 -37.026 1.00 49.22 88 ALA A N 1
ATOM 644 C CA . ALA A 1 88 ? 21.944 -31.141 -36.603 1.00 49.22 88 ALA A CA 1
ATOM 645 C C . ALA A 1 88 ? 22.706 -31.730 -37.800 1.00 49.22 88 ALA A C 1
ATOM 647 O O . ALA A 1 88 ? 22.469 -32.868 -38.207 1.00 49.22 88 ALA A O 1
ATOM 648 N N . ALA A 1 89 ? 23.609 -30.941 -38.382 1.00 41.44 89 ALA A N 1
ATOM 649 C CA . ALA A 1 89 ? 24.562 -31.439 -39.358 1.00 41.44 89 ALA A CA 1
ATOM 650 C C . ALA A 1 89 ? 25.640 -32.247 -38.625 1.00 41.44 89 ALA A C 1
ATOM 652 O O . ALA A 1 89 ? 26.256 -31.779 -37.667 1.00 41.44 89 ALA A O 1
ATOM 653 N N . ALA A 1 90 ? 25.794 -33.489 -39.074 1.00 40.31 90 ALA A N 1
ATOM 654 C CA . ALA A 1 90 ? 26.675 -34.501 -38.524 1.00 40.31 90 ALA A CA 1
ATOM 655 C C . ALA A 1 90 ? 28.145 -34.060 -38.441 1.00 40.31 90 ALA A C 1
ATOM 657 O O . ALA A 1 90 ? 28.656 -33.314 -39.274 1.00 40.31 90 ALA A O 1
ATOM 658 N N . SER A 1 91 ? 28.816 -34.607 -37.430 1.00 43.72 91 SER A N 1
ATOM 659 C CA . SER A 1 91 ? 30.257 -34.576 -37.209 1.00 43.72 91 SER A CA 1
ATOM 660 C C . SER A 1 91 ? 31.046 -35.063 -38.430 1.00 43.72 91 SER A C 1
ATOM 662 O O . SER A 1 91 ? 30.873 -36.205 -38.856 1.00 43.72 91 SER A O 1
ATOM 664 N N . GLY A 1 92 ? 31.962 -34.227 -38.918 1.00 32.22 92 GLY A N 1
ATOM 665 C CA . GLY A 1 92 ? 33.033 -34.599 -39.839 1.00 32.22 92 GLY A CA 1
ATOM 666 C C . GLY A 1 92 ? 34.341 -33.956 -39.386 1.00 32.22 92 GLY A C 1
ATOM 667 O O . GLY A 1 92 ? 34.479 -32.736 -39.428 1.00 32.22 92 GLY A O 1
ATOM 668 N N . ASP A 1 93 ? 35.258 -34.787 -38.899 1.00 40.22 93 ASP A N 1
ATOM 669 C CA . ASP A 1 93 ? 36.653 -34.451 -38.622 1.00 40.22 93 ASP A CA 1
ATOM 670 C C . ASP A 1 93 ? 37.458 -34.442 -39.930 1.00 40.22 93 ASP A C 1
ATOM 672 O O . ASP A 1 93 ? 37.398 -35.410 -40.685 1.00 40.22 93 ASP A O 1
ATOM 676 N N . SER A 1 94 ? 38.200 -33.360 -40.175 1.00 36.72 94 SER A N 1
ATOM 677 C CA . SER A 1 94 ? 39.547 -33.380 -40.764 1.00 36.72 94 SER A CA 1
ATOM 678 C C . SER A 1 94 ? 40.072 -31.945 -40.833 1.00 36.72 94 SER A C 1
ATOM 680 O O . SER A 1 94 ? 39.455 -31.082 -41.463 1.00 36.72 94 SER A O 1
ATOM 682 N N . GLY A 1 95 ? 41.191 -31.686 -40.160 1.00 44.31 95 GLY A N 1
ATOM 683 C CA . GLY A 1 95 ? 41.840 -30.379 -40.141 1.00 44.31 95 GLY A CA 1
ATOM 684 C C . GLY A 1 95 ? 42.345 -29.924 -41.511 1.00 44.31 95 GLY A C 1
ATOM 685 O O . GLY A 1 95 ? 42.781 -30.736 -42.313 1.00 44.31 95 GLY A O 1
ATOM 686 N N . GLU A 1 96 ? 42.323 -28.608 -41.721 1.00 32.28 96 GLU A N 1
ATOM 687 C CA . GLU A 1 96 ? 43.217 -27.886 -42.626 1.00 32.28 96 GLU A CA 1
ATOM 688 C C . GLU A 1 96 ? 43.234 -26.412 -42.170 1.00 32.28 96 GLU A C 1
ATOM 690 O O . GLU A 1 96 ? 42.190 -25.777 -41.992 1.00 32.28 96 GLU A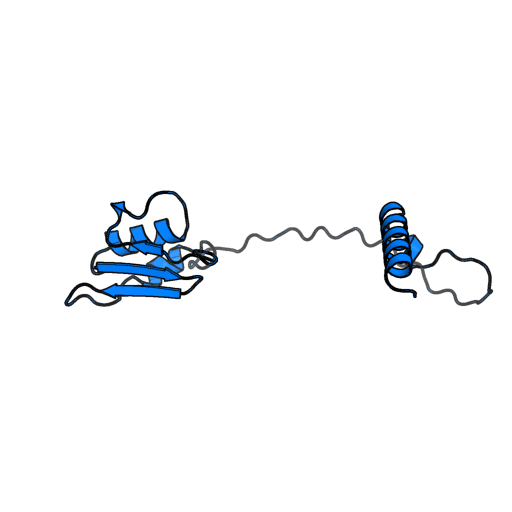 O 1
ATOM 695 N N . ALA A 1 97 ? 44.420 -25.865 -41.903 1.00 45.78 97 ALA A N 1
ATOM 696 C CA . ALA A 1 97 ? 44.595 -24.477 -41.494 1.00 45.78 97 ALA A CA 1
ATOM 697 C C . ALA A 1 97 ? 44.374 -23.543 -42.696 1.00 45.78 97 ALA A C 1
ATOM 699 O O . ALA A 1 97 ? 45.270 -23.348 -43.513 1.00 45.78 97 ALA A O 1
ATOM 700 N N . GLY A 1 98 ? 43.183 -22.948 -42.791 1.00 35.97 98 GLY A N 1
ATOM 701 C CA . GLY A 1 98 ? 42.854 -21.974 -43.832 1.00 35.97 98 GLY A CA 1
ATOM 702 C C . GLY A 1 98 ? 41.510 -21.282 -43.605 1.00 35.97 98 GLY A C 1
ATOM 703 O O . GLY A 1 98 ? 40.475 -21.795 -44.004 1.00 35.97 98 GLY A O 1
ATOM 704 N N . GLY A 1 99 ? 41.541 -20.104 -42.972 1.00 46.78 99 GLY A N 1
ATOM 705 C CA . GLY A 1 99 ? 40.569 -19.015 -43.162 1.00 46.78 99 GLY A CA 1
ATOM 706 C C . GLY A 1 99 ? 39.071 -19.328 -43.074 1.00 46.78 99 GLY A C 1
ATOM 707 O O . GLY A 1 99 ? 38.308 -18.748 -43.840 1.00 46.78 99 GLY A O 1
ATOM 708 N N . ALA A 1 100 ? 38.628 -20.204 -42.171 1.00 46.91 100 ALA A N 1
ATOM 709 C CA . ALA A 1 100 ? 37.200 -20.375 -41.915 1.00 46.91 100 ALA A CA 1
ATOM 710 C C . ALA A 1 100 ? 36.654 -19.198 -41.089 1.00 46.91 100 ALA A C 1
ATOM 712 O O . ALA A 1 100 ? 37.270 -18.779 -40.103 1.00 46.91 100 ALA A O 1
ATOM 713 N N . GLU A 1 101 ? 35.485 -18.680 -41.475 1.00 59.84 101 GLU A N 1
ATOM 714 C CA . GLU A 1 101 ? 34.719 -17.747 -40.650 1.00 59.84 101 GLU A CA 1
ATOM 715 C C . GLU A 1 101 ? 34.550 -18.338 -39.248 1.00 59.84 101 GLU A C 1
ATOM 717 O O . GLU A 1 101 ? 34.042 -19.446 -39.073 1.00 59.84 101 GLU A O 1
ATOM 722 N N . SER A 1 102 ? 35.007 -17.607 -38.233 1.00 80.12 102 SER A N 1
ATOM 723 C CA . SER A 1 102 ? 34.863 -18.032 -36.845 1.00 80.12 102 SER A CA 1
ATOM 724 C C . SER A 1 102 ? 33.389 -18.292 -36.496 1.00 80.12 102 SER A C 1
ATOM 726 O O . SER A 1 102 ? 32.489 -17.593 -36.965 1.00 80.12 102 SER A O 1
ATOM 728 N N . GLU A 1 103 ? 33.118 -19.231 -35.588 1.00 80.50 103 GLU A N 1
ATOM 729 C CA . GLU A 1 103 ? 31.760 -19.435 -35.048 1.00 80.50 103 GLU A CA 1
ATOM 730 C C . GLU A 1 103 ? 31.160 -18.136 -34.472 1.00 80.50 103 GLU A C 1
ATOM 732 O O . GLU A 1 103 ? 29.946 -17.935 -34.486 1.00 80.50 103 GLU A O 1
ATOM 737 N N . TYR A 1 104 ? 32.019 -17.214 -34.024 1.00 76.38 104 TYR A N 1
ATOM 738 C CA . TYR A 1 104 ? 31.642 -15.870 -33.600 1.00 76.38 104 TYR A CA 1
ATOM 739 C C . TYR A 1 104 ? 31.070 -15.020 -34.750 1.00 76.38 104 TYR A C 1
ATOM 741 O O . TYR A 1 104 ? 29.999 -14.437 -34.594 1.00 76.38 104 TYR A O 1
ATOM 749 N N . THR A 1 105 ? 31.720 -14.994 -35.917 1.00 85.12 105 THR A N 1
ATOM 750 C CA . THR A 1 105 ? 31.238 -14.264 -37.107 1.00 85.12 105 THR A CA 1
ATOM 751 C C . THR A 1 105 ? 29.976 -14.881 -37.711 1.00 85.12 105 THR A C 1
ATOM 753 O O . THR A 1 105 ? 29.163 -14.156 -38.270 1.00 85.12 105 THR A O 1
ATOM 756 N N . ARG A 1 106 ? 29.762 -16.192 -37.535 1.00 87.12 106 ARG A N 1
ATOM 757 C CA . ARG A 1 106 ? 28.533 -16.879 -37.969 1.00 87.12 106 ARG A CA 1
ATOM 758 C C . ARG A 1 106 ? 27.318 -16.551 -37.090 1.00 87.12 106 ARG A C 1
ATOM 760 O O . ARG A 1 106 ? 26.204 -16.460 -37.595 1.00 87.12 106 ARG A O 1
ATOM 767 N N . ARG A 1 107 ? 27.506 -16.422 -35.772 1.00 88.12 107 ARG A N 1
ATOM 768 C CA . ARG A 1 107 ? 26.400 -16.255 -34.804 1.00 88.12 107 ARG A CA 1
ATOM 769 C C . ARG A 1 107 ? 26.027 -14.802 -34.538 1.00 88.12 107 ARG A C 1
ATOM 771 O O . ARG A 1 107 ? 24.915 -14.536 -34.089 1.00 88.12 107 ARG A O 1
ATOM 778 N N . VAL A 1 108 ? 26.950 -13.871 -34.763 1.00 87.56 108 VAL A N 1
ATOM 779 C CA . VAL A 1 108 ? 26.764 -12.464 -34.407 1.00 87.56 108 VAL A CA 1
ATOM 780 C C . VAL A 1 108 ? 26.516 -11.630 -35.670 1.00 87.56 108 VAL A C 1
ATOM 782 O O . VAL A 1 108 ? 27.356 -11.625 -36.566 1.00 87.56 108 VAL A O 1
ATOM 785 N N . PRO A 1 109 ? 25.404 -10.874 -35.749 1.00 93.25 109 PRO A N 1
ATOM 786 C CA . PRO A 1 109 ? 25.157 -9.944 -36.848 1.00 93.25 109 PRO A CA 1
ATOM 787 C C . PRO A 1 109 ? 26.305 -8.943 -37.061 1.00 93.25 109 PRO A C 1
ATOM 789 O O . PRO A 1 109 ? 26.801 -8.352 -36.100 1.00 93.25 109 PRO A O 1
ATOM 792 N N . ALA A 1 110 ? 26.665 -8.682 -38.323 1.00 90.75 110 ALA A N 1
ATOM 793 C CA . ALA A 1 110 ? 27.832 -7.873 -38.704 1.00 90.75 110 ALA A CA 1
ATOM 794 C C . ALA A 1 110 ? 27.903 -6.496 -38.012 1.00 90.75 110 ALA A C 1
ATOM 796 O O . ALA A 1 110 ? 28.944 -6.122 -37.474 1.00 90.75 110 ALA A O 1
ATOM 797 N N . HIS A 1 111 ? 26.776 -5.784 -37.909 1.00 92.50 111 HIS A N 1
ATOM 798 C CA . HIS A 1 111 ? 26.729 -4.463 -37.271 1.00 92.50 111 HIS A CA 1
ATOM 799 C C . HIS A 1 111 ? 27.100 -4.480 -35.771 1.00 92.50 111 HIS A C 1
ATOM 801 O O . HIS A 1 111 ? 27.552 -3.473 -35.227 1.00 92.50 111 HIS A O 1
ATOM 807 N N . L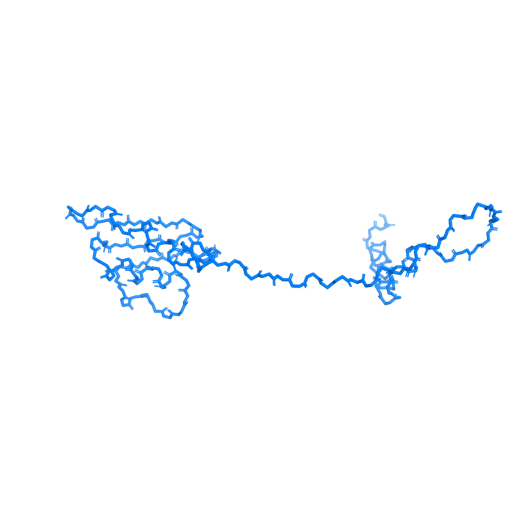EU A 1 112 ? 26.921 -5.606 -35.068 1.00 91.88 112 LEU A N 1
ATOM 808 C CA . LEU A 1 112 ? 27.341 -5.745 -33.668 1.00 91.88 112 LEU A CA 1
ATOM 809 C C . LEU A 1 112 ? 28.843 -6.012 -33.554 1.00 91.88 112 LEU A C 1
ATOM 811 O O . LEU A 1 112 ? 29.486 -5.512 -32.629 1.00 91.88 112 LEU A O 1
ATOM 815 N N . ILE A 1 113 ? 29.405 -6.750 -34.512 1.00 93.75 113 ILE A N 1
ATOM 816 C CA . ILE A 1 113 ? 30.846 -7.003 -34.604 1.00 93.75 113 ILE A CA 1
ATOM 817 C C . ILE A 1 113 ? 31.584 -5.684 -34.850 1.00 93.75 113 ILE A C 1
ATOM 819 O O . ILE A 1 113 ? 32.522 -5.360 -34.122 1.00 93.75 113 ILE A O 1
ATOM 823 N N . GLU A 1 114 ? 31.106 -4.874 -35.796 1.00 93.12 114 GLU A N 1
ATOM 824 C CA . GLU A 1 114 ? 31.658 -3.546 -36.094 1.00 93.12 114 GLU A CA 1
ATOM 825 C C . GLU A 1 114 ? 31.620 -2.619 -34.871 1.00 93.12 114 GLU A C 1
ATOM 827 O O . GLU A 1 114 ? 32.622 -1.994 -34.516 1.00 93.12 114 GLU A O 1
ATOM 832 N N . ARG A 1 115 ? 30.484 -2.574 -34.160 1.00 94.19 115 ARG A N 1
ATOM 833 C CA . ARG A 1 115 ? 30.345 -1.781 -32.926 1.00 94.19 115 ARG A CA 1
ATOM 834 C C . ARG A 1 115 ? 31.310 -2.234 -31.831 1.00 94.19 115 ARG A C 1
ATOM 836 O O . ARG A 1 115 ? 31.874 -1.389 -31.136 1.00 94.19 115 ARG A O 1
ATOM 843 N N . SER A 1 116 ? 31.511 -3.543 -31.681 1.00 90.75 116 SER A N 1
ATOM 844 C CA . SER A 1 116 ? 32.458 -4.120 -30.721 1.00 90.75 116 SER A CA 1
ATOM 845 C C . SER A 1 116 ? 33.900 -3.714 -31.042 1.00 90.75 116 SER A C 1
ATOM 847 O O . SER A 1 116 ? 34.619 -3.207 -30.177 1.00 90.75 116 SER A O 1
ATOM 849 N N . GLN A 1 117 ? 34.303 -3.844 -32.308 1.00 93.69 117 GLN A N 1
ATOM 850 C CA . GLN A 1 117 ? 35.639 -3.466 -32.772 1.00 93.69 117 GLN A CA 1
ATOM 851 C C . GLN A 1 117 ? 35.904 -1.965 -32.597 1.00 93.69 117 GLN A C 1
ATOM 853 O O . GLN A 1 117 ? 36.959 -1.585 -32.088 1.00 93.69 117 GLN A O 1
ATOM 858 N N . ALA A 1 118 ? 34.933 -1.114 -32.940 1.00 94.44 118 ALA A N 1
ATOM 859 C CA . ALA A 1 118 ? 35.025 0.330 -32.737 1.00 94.44 118 ALA A CA 1
ATOM 860 C C . ALA A 1 118 ? 35.152 0.699 -31.247 1.00 94.44 118 ALA A C 1
ATOM 862 O O . ALA A 1 118 ? 35.961 1.554 -30.878 1.00 94.44 118 ALA A O 1
ATOM 863 N N . GLY A 1 119 ? 34.397 0.022 -30.374 1.00 93.75 119 GLY A N 1
ATOM 864 C CA . GLY A 1 119 ? 34.499 0.183 -28.924 1.00 93.75 119 GLY A CA 1
ATOM 865 C C . GLY A 1 119 ? 35.880 -0.198 -28.389 1.00 93.75 119 GLY A C 1
ATOM 866 O O . GLY A 1 119 ? 36.477 0.561 -27.624 1.00 93.75 119 GLY A O 1
ATOM 867 N N . LEU A 1 120 ? 36.427 -1.327 -28.844 1.00 89.12 120 LEU A N 1
ATOM 868 C CA . LEU A 1 120 ? 37.762 -1.782 -28.456 1.00 89.12 120 LEU A CA 1
ATOM 869 C C . LEU A 1 120 ? 38.859 -0.827 -28.948 1.00 89.12 120 LEU A C 1
ATOM 871 O O . LEU A 1 120 ? 39.780 -0.522 -28.191 1.00 89.12 120 LEU A O 1
ATOM 875 N N . ALA A 1 121 ? 38.758 -0.325 -30.182 1.00 93.62 121 ALA A N 1
ATOM 876 C CA . ALA A 1 121 ? 39.695 0.657 -30.727 1.00 93.62 121 ALA A CA 1
ATOM 877 C C . ALA A 1 121 ? 39.687 1.955 -29.905 1.00 93.62 121 ALA A C 1
ATOM 879 O O . ALA A 1 121 ? 40.746 2.450 -29.519 1.00 93.62 121 ALA A O 1
ATOM 880 N N . LYS A 1 122 ? 38.496 2.458 -29.557 1.00 93.44 122 LYS A N 1
ATOM 881 C CA . LYS A 1 122 ? 38.338 3.635 -28.693 1.00 93.44 122 LYS A CA 1
ATOM 882 C C . LYS A 1 122 ? 38.913 3.404 -27.294 1.00 93.44 122 LYS A C 1
ATOM 884 O O . LYS A 1 122 ? 39.569 4.286 -26.749 1.00 93.44 122 LYS A O 1
ATOM 889 N N . TRP A 1 123 ? 38.688 2.228 -26.709 1.00 92.94 123 TRP A N 1
ATOM 890 C CA . TRP A 1 123 ? 39.243 1.894 -25.398 1.00 92.94 123 TRP A CA 1
ATOM 891 C C . TRP A 1 123 ? 40.775 1.860 -25.426 1.00 92.94 123 TRP A C 1
ATOM 893 O O . TRP A 1 123 ? 41.397 2.515 -24.592 1.00 92.94 123 TRP A O 1
ATOM 903 N N . LYS A 1 124 ? 41.373 1.187 -26.421 1.00 93.44 124 LYS A N 1
ATOM 904 C CA . LYS A 1 124 ? 42.832 1.130 -26.613 1.00 93.44 124 LYS A CA 1
ATOM 905 C C . LYS A 1 124 ? 43.439 2.515 -26.830 1.00 93.44 124 LYS A C 1
ATOM 907 O O . LYS A 1 124 ? 44.473 2.805 -26.247 1.00 93.44 124 LYS A O 1
ATOM 912 N N . ALA A 1 125 ? 42.786 3.380 -27.605 1.00 90.50 125 ALA A N 1
ATOM 913 C CA . ALA A 1 125 ? 43.241 4.756 -27.807 1.00 90.50 125 ALA A CA 1
ATOM 914 C C . ALA A 1 125 ? 43.273 5.571 -26.501 1.00 90.50 125 ALA A C 1
ATOM 916 O O . ALA A 1 125 ? 44.123 6.439 -26.340 1.00 90.50 125 ALA A O 1
ATOM 917 N N . ASN A 1 126 ? 42.372 5.271 -25.562 1.00 87.75 126 ASN A N 1
ATOM 918 C CA . ASN A 1 126 ? 42.252 6.003 -24.303 1.00 87.75 126 ASN A CA 1
ATOM 919 C C . ASN A 1 126 ? 43.048 5.384 -23.13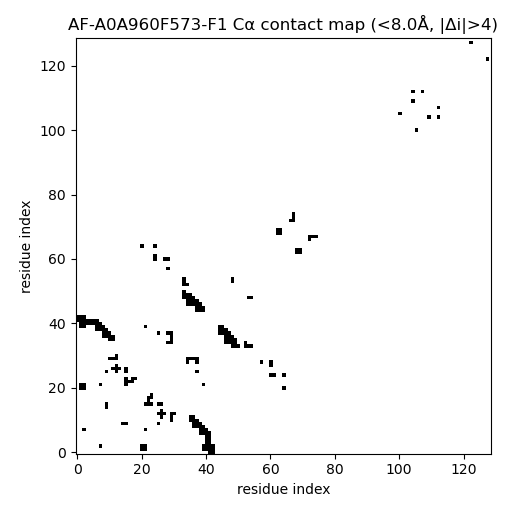6 1.00 87.75 126 ASN A C 1
ATOM 921 O O . ASN A 1 126 ? 43.256 6.068 -22.141 1.00 87.75 126 ASN A O 1
ATOM 925 N N . HIS A 1 127 ? 43.443 4.106 -23.222 1.00 83.56 127 HIS A N 1
ATOM 926 C CA . HIS A 1 127 ? 44.029 3.346 -22.100 1.00 83.56 127 HIS A CA 1
ATOM 927 C C . HIS A 1 127 ? 45.288 2.542 -22.465 1.00 83.56 127 HIS A C 1
ATOM 929 O O . HIS A 1 127 ? 45.816 1.829 -21.620 1.00 83.56 127 HIS A O 1
ATOM 935 N N . GLY A 1 128 ? 45.741 2.588 -23.719 1.00 63.81 128 GLY A N 1
ATOM 936 C CA . GLY A 1 128 ? 46.889 1.823 -24.217 1.00 63.81 128 GLY A CA 1
ATOM 937 C C . GLY A 1 128 ? 48.223 2.573 -24.193 1.00 63.81 128 GLY A C 1
ATOM 938 O O . GLY A 1 128 ? 49.094 2.224 -24.988 1.00 63.81 128 GLY A O 1
ATOM 939 N N . GLY A 1 129 ? 48.352 3.608 -23.355 1.00 53.44 129 GLY A N 1
ATOM 940 C CA . GLY A 1 129 ? 49.601 4.332 -23.086 1.00 53.44 129 GLY A CA 1
ATOM 941 C C . GLY A 1 129 ? 50.214 3.911 -21.761 1.00 53.44 129 GLY A C 1
ATOM 942 O O . GLY A 1 129 ? 49.432 3.747 -20.799 1.00 53.44 129 GLY A O 1
#

Sequence (129 aa):
NLTGMGHELFRSAAEAIGPRPAAKLARTLLEAGGVDTVHIYGNMITVDLAKGADGGGVADAIRDLYQYWKPGMELPVFEDVVAEAAPAAASGDSGEAGGAESEYTRRVPAHLIERSQAGLAKWKANHGG

Radius of gyration: 28.55 Å; Cα contacts (8 Å, |Δi|>4): 119; chains: 1; bounding box: 61×46×64 Å

Foldseek 3Di:
DQAAADKDKDQALVVLDDDRLVSQLQNVVRVVAQFRMWIDGDPDIDTDGDVPGDCPPNVVSVQVSPPQSDPPHDDDDDPPPPPPPDDDDDDDDDDDPDDDDDPCNVPDDPVVVVVVVVVVVVCCVVPVD